Protein AF-A0A835A0A6-F1 (afdb_monomer_lite)

Organism: Tetracentron sinense (NCBI:txid13715)

Structure (mmCIF, N/CA/C/O backbone):
data_AF-A0A835A0A6-F1
#
_entry.id   AF-A0A835A0A6-F1
#
loop_
_atom_site.group_PDB
_atom_site.id
_atom_site.type_symbol
_atom_site.label_atom_id
_atom_site.label_alt_id
_atom_site.label_comp_id
_atom_site.label_asym_id
_atom_site.label_entity_id
_atom_site.label_seq_id
_atom_site.pdbx_PDB_ins_code
_atom_site.Cartn_x
_atom_site.Cartn_y
_atom_site.Cartn_z
_atom_site.occupancy
_atom_site.B_iso_or_equiv
_atom_site.auth_seq_id
_atom_site.auth_comp_id
_atom_site.auth_asym_id
_atom_site.auth_atom_id
_atom_site.pdbx_PDB_model_num
ATOM 1 N N . MET A 1 1 ? -7.738 -29.090 22.869 1.00 54.56 1 MET A N 1
ATOM 2 C CA . MET A 1 1 ? -6.453 -29.062 22.129 1.00 54.56 1 MET A CA 1
ATOM 3 C C . MET A 1 1 ? -6.647 -29.225 20.613 1.00 54.56 1 MET A C 1
ATOM 5 O O . MET A 1 1 ? -6.179 -28.363 19.885 1.00 54.56 1 MET A O 1
ATOM 9 N N . HIS A 1 2 ? -7.423 -30.208 20.127 1.00 52.38 2 HIS A N 1
ATOM 10 C CA . HIS A 1 2 ? -7.694 -30.424 18.686 1.00 52.38 2 HIS A CA 1
ATOM 11 C C . HIS A 1 2 ? -8.289 -29.233 17.908 1.00 52.38 2 HIS A C 1
ATOM 13 O O . HIS A 1 2 ? -7.871 -28.958 16.786 1.00 52.38 2 HIS A O 1
ATOM 19 N N . MET A 1 3 ? -9.212 -28.470 18.500 1.00 55.09 3 MET A N 1
ATOM 20 C CA . MET A 1 3 ? -9.855 -27.349 17.796 1.00 55.09 3 MET A CA 1
ATOM 21 C C . MET A 1 3 ? -8.916 -26.146 17.566 1.00 55.09 3 MET A C 1
ATOM 23 O O . MET A 1 3 ? -9.146 -25.344 16.662 1.00 55.09 3 MET A O 1
ATOM 27 N N . LYS A 1 4 ? -7.829 -26.039 18.349 1.00 57.47 4 LYS A N 1
ATOM 28 C CA . LYS A 1 4 ? -6.798 -25.001 18.185 1.00 57.47 4 LYS A CA 1
ATOM 29 C C . LYS A 1 4 ? -5.929 -25.311 16.959 1.00 57.47 4 LYS A C 1
ATOM 31 O O . LYS A 1 4 ? -5.713 -24.429 16.140 1.00 57.47 4 LYS A O 1
ATOM 36 N N . THR A 1 5 ? -5.554 -26.579 16.776 1.00 62.16 5 THR A N 1
ATOM 37 C CA . THR A 1 5 ? -4.766 -27.061 15.630 1.00 62.16 5 THR A CA 1
ATOM 38 C C . THR A 1 5 ? -5.510 -26.912 14.301 1.00 62.16 5 THR A C 1
ATOM 40 O O . THR A 1 5 ? -4.923 -26.461 13.320 1.00 62.16 5 THR A O 1
ATOM 43 N N . MET A 1 6 ? -6.816 -27.213 14.270 1.00 63.06 6 MET A N 1
ATOM 44 C CA . MET A 1 6 ? -7.624 -27.085 13.049 1.00 63.06 6 MET A CA 1
ATOM 45 C C . MET A 1 6 ? -7.764 -25.623 12.603 1.00 63.06 6 MET A C 1
ATOM 47 O O . MET A 1 6 ? -7.559 -25.318 11.432 1.00 63.06 6 MET A O 1
ATOM 51 N N . LYS A 1 7 ? -8.028 -24.694 13.536 1.00 72.94 7 LYS A N 1
ATOM 52 C CA . LYS A 1 7 ? -8.060 -23.256 13.222 1.00 72.94 7 LYS A CA 1
ATOM 53 C C . LYS A 1 7 ? -6.700 -22.749 12.740 1.00 72.94 7 LYS A C 1
ATOM 55 O O . LYS A 1 7 ? -6.654 -22.036 11.745 1.00 72.94 7 LYS A O 1
ATOM 60 N N . THR A 1 8 ? -5.600 -23.146 13.385 1.00 79.38 8 THR A N 1
ATOM 61 C CA . THR A 1 8 ? -4.243 -22.780 12.943 1.00 79.38 8 THR A CA 1
ATOM 62 C C . THR A 1 8 ? -3.961 -23.254 11.519 1.00 79.38 8 THR A C 1
ATOM 64 O O . THR A 1 8 ? -3.466 -22.470 10.719 1.00 79.38 8 THR A O 1
ATOM 67 N N . SER A 1 9 ? -4.340 -24.486 11.170 1.00 79.56 9 SER A N 1
ATOM 68 C CA . SER A 1 9 ? -4.175 -25.004 9.807 1.00 79.56 9 SER A CA 1
ATOM 69 C C . SER A 1 9 ? -4.962 -24.185 8.776 1.00 79.56 9 SER A C 1
ATOM 71 O O . SER A 1 9 ? -4.400 -23.799 7.753 1.00 79.56 9 SER A O 1
ATOM 73 N N . VAL A 1 10 ? -6.214 -23.820 9.078 1.00 87.25 10 VAL A N 1
ATOM 74 C CA . VAL A 1 10 ? -7.027 -22.949 8.209 1.00 87.25 10 VAL A CA 1
ATOM 75 C C . VAL A 1 10 ? -6.370 -21.578 8.017 1.00 87.25 10 VAL A C 1
ATOM 77 O O . VAL A 1 10 ? -6.310 -21.084 6.893 1.00 87.25 10 VAL A O 1
ATOM 80 N N . PHE A 1 11 ? -5.819 -20.980 9.078 1.00 88.88 11 PHE A N 1
ATOM 81 C CA . PHE A 1 11 ? -5.084 -19.718 8.964 1.00 88.88 11 PHE A CA 1
ATOM 82 C C . PHE A 1 11 ? -3.802 -19.861 8.138 1.00 88.88 11 PHE A C 1
ATOM 84 O O . PHE A 1 11 ? -3.511 -18.985 7.330 1.00 88.88 11 PHE A O 1
ATOM 91 N N . CYS A 1 12 ? -3.057 -20.960 8.284 1.00 89.00 12 CYS A N 1
ATOM 92 C CA . CYS A 1 12 ? -1.871 -21.223 7.467 1.00 89.00 12 CYS A CA 1
ATOM 93 C C . CYS A 1 12 ? -2.226 -21.332 5.982 1.00 89.00 12 CYS A C 1
ATOM 95 O O . CYS A 1 12 ? -1.582 -20.690 5.156 1.00 89.00 12 CYS A O 1
ATOM 97 N N . VAL A 1 13 ? -3.274 -22.087 5.642 1.00 91.81 13 VAL A N 1
ATOM 98 C CA . VAL A 1 13 ? -3.741 -22.208 4.254 1.00 91.81 13 VAL A CA 1
ATOM 99 C C . VAL A 1 13 ? -4.190 -20.847 3.718 1.00 91.81 13 VAL A C 1
ATOM 101 O O . VAL A 1 13 ? -3.781 -20.463 2.626 1.00 91.81 13 VAL A O 1
ATOM 104 N N . ALA A 1 14 ? -4.951 -20.074 4.499 1.00 91.62 14 ALA A N 1
ATOM 105 C CA . ALA A 1 14 ? -5.364 -18.727 4.110 1.00 91.62 14 ALA A CA 1
ATOM 106 C C . ALA A 1 14 ? -4.160 -17.802 3.847 1.00 91.62 14 ALA A C 1
ATOM 108 O O . ALA A 1 14 ? -4.138 -17.103 2.837 1.00 91.62 14 ALA A O 1
ATOM 109 N N . MET A 1 15 ? -3.132 -17.839 4.701 1.00 91.38 15 MET A N 1
ATOM 110 C CA . MET A 1 15 ? -1.902 -17.058 4.515 1.00 91.38 15 MET A CA 1
ATOM 111 C C . MET A 1 15 ? -1.161 -17.448 3.235 1.00 91.38 15 MET A C 1
ATOM 113 O O . MET A 1 15 ? -0.743 -16.571 2.485 1.00 91.38 15 MET A O 1
ATOM 117 N N . VAL A 1 16 ? -1.032 -18.746 2.948 1.00 92.69 16 VAL A N 1
ATOM 118 C CA . VAL A 1 16 ? -0.388 -19.227 1.715 1.00 92.69 16 VAL A CA 1
ATOM 119 C C . VAL A 1 16 ? -1.151 -18.746 0.481 1.00 92.69 16 VAL A C 1
ATOM 121 O O . VAL A 1 16 ? -0.538 -18.224 -0.447 1.00 92.69 16 VAL A O 1
ATOM 124 N N . VAL A 1 17 ? -2.483 -18.850 0.484 1.00 95.12 17 VAL A N 1
ATOM 125 C CA . VAL A 1 17 ? -3.329 -18.370 -0.622 1.00 95.12 17 VAL A CA 1
ATOM 126 C C . VAL A 1 17 ? -3.159 -16.865 -0.832 1.00 95.12 17 VAL A C 1
ATOM 128 O O . VAL A 1 17 ? -2.992 -16.417 -1.965 1.00 95.12 17 VAL A O 1
ATOM 131 N N . VAL A 1 18 ? -3.147 -16.081 0.248 1.00 91.25 18 VAL A N 1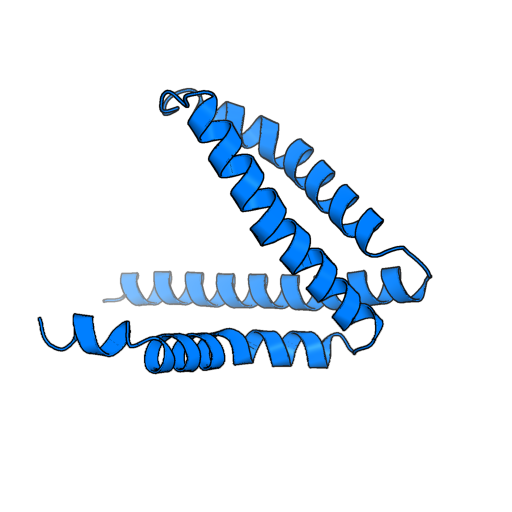
ATOM 132 C CA . VAL A 1 18 ? -2.936 -14.630 0.179 1.00 91.25 18 VAL A CA 1
ATOM 133 C C . VAL A 1 18 ? -1.552 -14.297 -0.386 1.00 91.25 18 VAL A C 1
ATOM 135 O O . VAL A 1 18 ? -1.447 -13.443 -1.264 1.00 91.25 18 VAL A O 1
ATOM 138 N N . GLN A 1 19 ? -0.497 -14.992 0.045 1.00 90.00 19 GLN A N 1
ATOM 139 C CA . GLN A 1 19 ? 0.860 -14.768 -0.464 1.00 90.00 19 GLN A CA 1
ATOM 140 C C . GLN A 1 19 ? 0.996 -15.136 -1.944 1.00 90.00 19 GLN A C 1
ATOM 142 O O . GLN A 1 19 ? 1.630 -14.407 -2.707 1.00 90.00 19 GLN A O 1
ATOM 147 N N . LEU A 1 20 ? 0.350 -16.221 -2.379 1.00 92.12 20 LEU A N 1
ATOM 148 C CA . LEU A 1 20 ? 0.280 -16.584 -3.793 1.00 92.12 20 LEU A CA 1
ATOM 149 C C . LEU A 1 20 ? -0.447 -15.511 -4.614 1.00 92.12 20 LEU A C 1
ATOM 151 O O . LEU A 1 20 ? 0.032 -15.131 -5.683 1.00 92.12 20 LEU A O 1
ATOM 155 N N . ALA A 1 21 ? -1.559 -14.973 -4.104 1.00 92.44 21 ALA A N 1
ATOM 156 C CA . ALA A 1 21 ? -2.286 -13.889 -4.758 1.00 92.44 21 ALA A CA 1
ATOM 157 C C . ALA A 1 21 ? -1.439 -12.609 -4.874 1.00 92.44 21 ALA A C 1
ATOM 159 O O . ALA A 1 21 ? -1.442 -11.968 -5.928 1.00 92.44 21 ALA A O 1
ATOM 160 N N . TYR A 1 22 ? -0.673 -12.254 -3.836 1.00 88.38 22 TYR A N 1
ATOM 161 C CA . TYR A 1 22 ? 0.267 -11.130 -3.888 1.00 88.38 22 TYR A CA 1
ATOM 162 C C . TYR A 1 22 ? 1.392 -11.358 -4.903 1.00 88.38 22 TYR A C 1
ATOM 164 O O . TYR A 1 22 ? 1.674 -10.467 -5.705 1.00 88.38 22 TYR A O 1
ATOM 172 N N . GLY A 1 23 ? 1.988 -12.554 -4.927 1.00 89.50 23 GLY A N 1
ATOM 173 C CA . GLY A 1 23 ? 3.020 -12.909 -5.903 1.00 89.50 23 GLY A CA 1
ATOM 174 C C . GLY A 1 23 ? 2.509 -12.820 -7.343 1.00 89.50 23 GLY A C 1
ATOM 175 O O . GLY A 1 23 ? 3.119 -12.151 -8.178 1.00 89.50 23 GLY A O 1
ATOM 176 N N . GLY A 1 24 ? 1.342 -13.412 -7.615 1.00 91.44 24 GLY A N 1
ATOM 177 C CA . GLY A 1 24 ? 0.686 -13.326 -8.921 1.00 91.44 24 GLY A CA 1
ATOM 178 C C . GLY A 1 24 ? 0.356 -11.886 -9.316 1.00 91.44 24 GLY A C 1
ATOM 179 O O . GLY A 1 24 ? 0.617 -11.479 -10.448 1.00 91.44 24 GLY A O 1
ATOM 180 N N . SER A 1 25 ? -0.136 -11.082 -8.368 1.00 89.06 25 SER A N 1
ATOM 181 C CA . SER A 1 25 ? -0.429 -9.665 -8.600 1.00 89.06 25 SER A CA 1
ATOM 182 C C . SER A 1 25 ? 0.824 -8.884 -9.000 1.00 89.06 25 SER A C 1
ATOM 184 O O . SER A 1 25 ? 0.780 -8.144 -9.976 1.00 89.06 25 SER A O 1
ATOM 186 N N . ASN A 1 26 ? 1.958 -9.075 -8.319 1.00 89.31 26 ASN A N 1
ATOM 187 C CA . ASN A 1 26 ? 3.204 -8.374 -8.650 1.00 89.31 26 ASN A CA 1
ATOM 188 C C . ASN A 1 26 ? 3.715 -8.712 -10.057 1.00 89.31 26 ASN A C 1
ATOM 190 O O . ASN A 1 26 ? 4.212 -7.830 -10.757 1.00 89.31 26 ASN A O 1
ATOM 194 N N . ILE A 1 27 ? 3.558 -9.963 -10.497 1.00 91.50 27 ILE A N 1
ATOM 195 C CA . ILE A 1 27 ? 3.914 -10.380 -11.859 1.00 91.50 27 ILE A CA 1
ATOM 196 C C . ILE A 1 27 ? 2.995 -9.704 -12.881 1.00 91.50 27 ILE A C 1
ATOM 198 O O . ILE A 1 27 ? 3.484 -9.103 -13.835 1.00 91.50 27 ILE A O 1
ATOM 202 N N . LEU A 1 28 ? 1.675 -9.751 -12.670 1.00 90.56 28 LEU A N 1
ATOM 203 C CA . LEU A 1 28 ? 0.697 -9.122 -13.566 1.00 90.56 28 LEU A CA 1
ATOM 204 C C . LEU A 1 28 ? 0.923 -7.613 -13.690 1.00 90.56 28 LEU A C 1
ATOM 206 O O . LEU A 1 28 ? 0.911 -7.080 -14.798 1.00 90.56 28 LEU A O 1
ATOM 210 N N . VAL A 1 29 ? 1.170 -6.934 -12.566 1.00 89.88 29 VAL A N 1
ATOM 211 C CA . VAL A 1 29 ? 1.470 -5.501 -12.564 1.00 89.88 29 VAL A CA 1
ATOM 212 C C . VAL A 1 29 ? 2.751 -5.226 -13.332 1.00 89.88 29 VAL A C 1
ATOM 214 O O . VAL A 1 29 ? 2.752 -4.350 -14.189 1.00 89.88 29 VAL A O 1
ATOM 217 N N . LYS A 1 30 ? 3.822 -5.991 -13.087 1.00 90.00 30 LYS A N 1
ATOM 218 C CA . LYS A 1 30 ? 5.080 -5.816 -13.816 1.00 90.00 30 LYS A CA 1
ATOM 219 C C . LYS A 1 30 ? 4.883 -5.958 -15.322 1.00 90.00 30 LYS A C 1
ATOM 221 O O . LYS A 1 30 ? 5.353 -5.102 -16.057 1.00 90.00 30 LYS A O 1
ATOM 226 N N . VAL A 1 31 ? 4.158 -6.981 -15.775 1.00 91.75 31 VAL A N 1
ATOM 227 C CA . VAL A 1 31 ? 3.847 -7.175 -17.202 1.00 91.75 31 VAL A CA 1
ATOM 228 C C . VAL A 1 31 ? 3.073 -5.986 -17.770 1.00 91.75 31 VAL A C 1
ATOM 230 O O . VAL A 1 31 ? 3.316 -5.570 -18.898 1.00 91.75 31 VAL A O 1
ATOM 233 N N . ALA A 1 32 ? 2.130 -5.435 -17.008 1.00 88.75 32 ALA A N 1
ATOM 234 C CA . ALA A 1 32 ? 1.337 -4.302 -17.458 1.00 88.75 32 ALA A CA 1
ATOM 235 C C . ALA A 1 32 ? 2.165 -3.002 -17.533 1.00 88.75 32 ALA A C 1
ATOM 237 O O . ALA A 1 32 ? 2.019 -2.252 -18.496 1.00 88.75 32 ALA A O 1
ATOM 238 N N . LEU A 1 33 ? 3.066 -2.767 -16.572 1.00 89.50 33 LEU A N 1
ATOM 239 C CA . LEU A 1 33 ? 4.004 -1.637 -16.585 1.00 89.50 33 LEU A CA 1
ATOM 240 C C . LEU A 1 33 ? 5.019 -1.750 -17.735 1.00 89.50 33 LEU A C 1
ATOM 242 O O . LEU A 1 33 ? 5.255 -0.772 -18.434 1.00 89.50 33 LEU A O 1
ATOM 246 N N . ASP A 1 34 ? 5.554 -2.948 -17.988 1.00 89.56 34 ASP A N 1
ATOM 247 C CA . ASP A 1 34 ? 6.516 -3.218 -19.071 1.00 89.56 34 ASP A CA 1
ATOM 248 C C . ASP A 1 34 ? 5.911 -2.961 -20.465 1.00 89.56 34 ASP A C 1
ATOM 250 O O . ASP A 1 34 ? 6.573 -2.471 -21.375 1.00 89.56 34 ASP A O 1
ATOM 254 N N . LYS A 1 35 ? 4.594 -3.169 -20.606 1.00 90.38 35 LYS A N 1
ATOM 255 C CA . LYS A 1 35 ? 3.812 -2.786 -21.795 1.00 90.38 35 LYS A CA 1
ATOM 256 C C . LYS A 1 35 ? 3.544 -1.275 -21.915 1.00 90.38 35 LYS A C 1
ATOM 258 O O . LYS A 1 35 ? 2.750 -0.870 -22.762 1.00 90.38 35 LYS A O 1
ATOM 263 N N . GLY A 1 36 ? 4.174 -0.442 -21.085 1.00 86.75 36 GLY A N 1
ATOM 264 C CA . GLY A 1 36 ? 4.097 1.020 -21.142 1.00 86.75 36 GLY A CA 1
ATOM 265 C C . GLY A 1 36 ? 2.922 1.638 -20.379 1.00 86.75 36 GLY A C 1
ATOM 266 O O . GLY A 1 36 ? 2.607 2.811 -20.582 1.00 86.75 36 GLY A O 1
ATOM 267 N N . MET A 1 37 ? 2.238 0.884 -19.512 1.00 89.56 37 MET A N 1
ATOM 268 C CA . MET A 1 37 ? 1.160 1.441 -18.694 1.00 89.56 37 MET A CA 1
ATOM 269 C C . MET A 1 37 ? 1.725 2.336 -17.588 1.00 89.56 37 MET A C 1
ATOM 271 O O . MET A 1 37 ? 2.553 1.908 -16.790 1.00 89.56 37 MET A O 1
ATOM 275 N N . ASN A 1 38 ? 1.202 3.557 -17.470 1.00 89.38 38 ASN A N 1
ATOM 276 C CA . ASN A 1 38 ? 1.583 4.453 -16.384 1.00 89.38 38 ASN A CA 1
ATOM 277 C C . ASN A 1 38 ? 1.103 3.908 -15.022 1.00 89.38 38 ASN A C 1
ATOM 279 O O . ASN A 1 38 ? -0.093 3.722 -14.783 1.00 89.38 38 ASN A O 1
ATOM 283 N N . GLN A 1 39 ? 2.050 3.716 -14.110 1.00 86.62 39 GLN A N 1
ATOM 284 C CA . GLN A 1 39 ? 1.852 3.333 -12.710 1.00 86.62 39 GLN A CA 1
ATOM 285 C C . GLN A 1 39 ? 0.791 4.165 -11.960 1.00 86.62 39 GLN A C 1
ATOM 287 O O . GLN A 1 39 ? -0.012 3.597 -11.220 1.00 86.62 39 GLN A O 1
ATOM 292 N N . ILE A 1 40 ? 0.709 5.480 -12.192 1.00 87.56 40 ILE A N 1
ATOM 293 C CA . ILE A 1 40 ? -0.281 6.358 -11.547 1.00 87.56 40 ILE A CA 1
ATOM 294 C C . ILE A 1 40 ? -1.686 5.983 -12.009 1.00 87.56 40 ILE A C 1
ATOM 296 O O . ILE A 1 40 ? -2.598 5.813 -11.197 1.00 87.56 40 ILE A O 1
ATOM 300 N N . VAL A 1 41 ? -1.850 5.795 -13.319 1.00 89.94 41 VAL A N 1
ATOM 301 C CA . VAL A 1 41 ? -3.123 5.396 -13.928 1.00 89.94 41 VAL A CA 1
ATOM 302 C C . VAL A 1 41 ? -3.558 4.041 -13.372 1.00 89.94 41 VAL A C 1
ATOM 304 O O . VAL A 1 41 ? -4.708 3.883 -12.963 1.00 89.94 41 VAL A O 1
ATOM 307 N N . PHE A 1 42 ? -2.628 3.093 -13.252 1.00 88.31 42 PHE A N 1
ATOM 308 C CA . PHE A 1 42 ? -2.898 1.789 -12.653 1.00 88.31 42 PHE A CA 1
ATOM 309 C C . PHE A 1 42 ? -3.411 1.883 -11.209 1.00 88.31 42 PHE A C 1
ATOM 311 O O . PHE A 1 42 ? -4.413 1.254 -10.857 1.00 88.31 42 PHE A O 1
ATOM 318 N N . VAL A 1 43 ? -2.762 2.695 -10.368 1.00 89.50 43 VAL A N 1
ATOM 319 C CA . VAL A 1 43 ? -3.171 2.886 -8.968 1.00 89.50 43 VAL A CA 1
ATOM 320 C C . VAL A 1 43 ? -4.562 3.510 -8.872 1.00 89.50 43 VAL A C 1
ATOM 322 O O . VAL A 1 43 ? -5.352 3.093 -8.020 1.00 89.50 43 VAL A O 1
ATOM 325 N N . VAL A 1 44 ? -4.885 4.470 -9.744 1.00 90.31 44 VAL A N 1
ATOM 326 C CA . VAL A 1 44 ? -6.217 5.091 -9.801 1.00 90.31 44 VAL A CA 1
ATOM 327 C C . VAL A 1 44 ? -7.278 4.055 -10.172 1.00 90.31 44 VAL A C 1
ATOM 329 O O . VAL A 1 44 ? -8.262 3.916 -9.445 1.00 90.31 44 VAL A O 1
ATOM 332 N N . TYR A 1 45 ? -7.057 3.261 -11.227 1.00 90.44 45 TYR A N 1
ATOM 333 C CA . TYR A 1 45 ? -7.984 2.191 -11.614 1.00 90.44 45 TYR A CA 1
ATOM 334 C C . TYR A 1 45 ? -8.214 1.193 -10.482 1.00 90.44 45 TYR A C 1
ATOM 336 O O . TYR A 1 45 ? -9.357 0.843 -10.188 1.00 90.44 45 TYR A O 1
ATOM 344 N N . ARG A 1 46 ? -7.147 0.774 -9.794 1.00 89.12 46 ARG A N 1
ATOM 345 C CA . ARG A 1 46 ? -7.253 -0.151 -8.664 1.00 89.12 46 ARG A CA 1
ATOM 346 C C . ARG A 1 46 ? -8.134 0.409 -7.541 1.00 89.12 46 ARG A C 1
ATOM 348 O O . ARG A 1 46 ? -8.961 -0.330 -7.012 1.00 89.12 46 ARG A O 1
ATOM 355 N N . HIS A 1 47 ? -7.984 1.685 -7.181 1.00 90.12 47 HIS A N 1
ATOM 356 C CA . HIS A 1 47 ? -8.813 2.307 -6.140 1.00 90.12 47 HIS A CA 1
ATOM 357 C C . HIS A 1 47 ? -10.270 2.472 -6.576 1.00 90.12 47 HIS A C 1
ATOM 359 O O . HIS A 1 47 ? -11.165 2.216 -5.775 1.00 90.12 47 HIS A O 1
ATOM 365 N N . LEU A 1 48 ? -10.518 2.845 -7.835 1.00 92.31 48 LEU A N 1
ATOM 366 C CA . LEU A 1 48 ? -11.875 2.972 -8.368 1.00 92.31 48 LEU A CA 1
ATOM 367 C C . LEU A 1 48 ? -12.603 1.628 -8.365 1.00 92.31 48 LEU A C 1
ATOM 369 O O . LEU A 1 48 ? -13.726 1.541 -7.876 1.00 92.31 48 LEU A O 1
ATOM 373 N N . ILE A 1 49 ? -11.949 0.564 -8.838 1.00 92.38 49 ILE A N 1
ATOM 374 C CA . ILE A 1 49 ? -12.521 -0.786 -8.819 1.00 92.38 49 ILE A CA 1
ATOM 375 C C . ILE A 1 49 ? -12.753 -1.239 -7.375 1.00 92.38 49 ILE A C 1
ATOM 377 O O . ILE A 1 49 ? -13.833 -1.731 -7.060 1.00 92.38 49 ILE A O 1
ATOM 381 N N . ALA A 1 50 ? -11.787 -1.027 -6.474 1.00 91.12 50 ALA A N 1
ATOM 382 C CA . ALA A 1 50 ? -11.955 -1.363 -5.062 1.00 91.12 50 ALA A CA 1
ATOM 383 C C . ALA A 1 50 ? -13.149 -0.625 -4.436 1.00 91.12 50 ALA A C 1
ATOM 385 O O . ALA A 1 50 ? -13.934 -1.244 -3.726 1.00 91.12 50 ALA A O 1
ATOM 386 N N . MET A 1 51 ? -13.330 0.663 -4.734 1.00 91.25 51 MET A N 1
ATOM 387 C CA . MET A 1 51 ? -14.463 1.453 -4.253 1.00 91.25 51 MET A CA 1
ATOM 388 C C . MET A 1 51 ? -15.796 0.970 -4.838 1.00 91.25 51 MET A C 1
ATOM 390 O O . MET A 1 51 ? -16.770 0.856 -4.099 1.00 91.25 51 MET A O 1
ATOM 394 N N . LEU A 1 52 ? -15.849 0.664 -6.136 1.00 93.56 52 LEU A N 1
ATOM 395 C CA . LEU A 1 52 ? -17.061 0.180 -6.805 1.00 93.56 52 LEU A CA 1
ATOM 396 C C . LEU A 1 52 ? -17.484 -1.200 -6.311 1.00 93.56 52 LEU A C 1
ATOM 398 O O . LEU A 1 52 ? -18.674 -1.455 -6.154 1.00 93.56 52 LEU A O 1
ATOM 402 N N . VAL A 1 53 ? -16.515 -2.080 -6.060 1.00 93.44 53 VAL A N 1
ATOM 403 C CA . VAL A 1 53 ? -16.780 -3.425 -5.554 1.00 93.44 53 VAL A CA 1
ATOM 404 C C . VAL A 1 53 ? -17.122 -3.357 -4.072 1.00 93.44 53 VAL A C 1
ATOM 406 O O . VAL A 1 53 ? -18.195 -3.795 -3.689 1.00 93.44 53 VAL A O 1
ATOM 409 N N . LEU A 1 54 ? -16.257 -2.783 -3.231 1.00 90.25 54 LEU A N 1
ATOM 410 C CA . LEU A 1 54 ? -16.436 -2.797 -1.776 1.00 90.25 54 LEU A CA 1
ATOM 411 C C . LEU A 1 54 ? -17.518 -1.832 -1.292 1.00 90.25 54 LEU A C 1
ATOM 413 O O . LEU A 1 54 ? -18.159 -2.118 -0.289 1.00 90.25 54 LEU A O 1
ATOM 417 N N . GLY A 1 55 ? -17.747 -0.715 -1.983 1.00 89.94 55 GLY A N 1
ATOM 418 C CA . GLY A 1 55 ? -18.732 0.304 -1.613 1.00 89.94 55 GLY A CA 1
ATOM 419 C C . GLY A 1 55 ? -20.139 -0.243 -1.338 1.00 89.94 55 GLY A C 1
ATOM 420 O O . GLY A 1 55 ? -20.658 -0.016 -0.241 1.00 89.94 55 GLY A O 1
ATOM 421 N N . PRO A 1 56 ? -20.769 -0.988 -2.268 1.00 89.06 56 PRO A N 1
ATOM 422 C CA . PRO A 1 56 ? -22.084 -1.576 -2.031 1.00 89.06 56 PRO A CA 1
ATO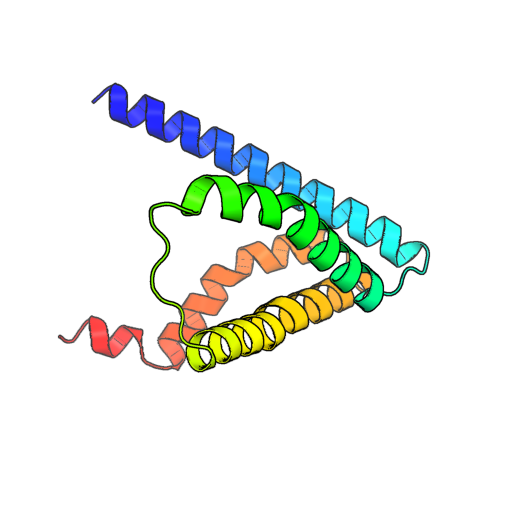M 423 C C . PRO A 1 56 ? -22.065 -2.634 -0.920 1.00 89.06 56 PRO A C 1
ATOM 425 O O . PRO A 1 56 ? -22.987 -2.657 -0.106 1.00 89.06 56 PRO A O 1
ATOM 428 N N . PHE A 1 57 ? -21.020 -3.468 -0.824 1.00 89.19 57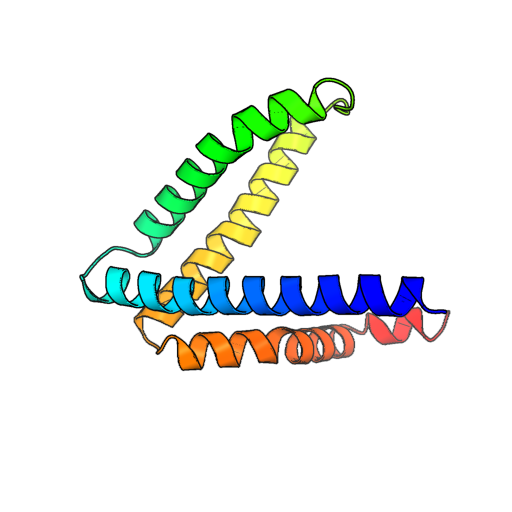 PHE A N 1
ATOM 429 C CA . PHE A 1 57 ? -20.916 -4.462 0.253 1.00 89.19 57 PHE A CA 1
ATOM 430 C C . PHE A 1 57 ? -20.791 -3.803 1.628 1.00 89.19 57 PHE A C 1
ATOM 432 O O . PHE A 1 57 ? -21.528 -4.169 2.541 1.00 89.19 57 PHE A O 1
ATOM 439 N N . ALA A 1 58 ? -19.922 -2.800 1.761 1.00 88.00 58 ALA A N 1
ATOM 440 C CA . ALA A 1 58 ? -19.750 -2.026 2.985 1.00 88.00 58 ALA A CA 1
ATOM 441 C C . ALA A 1 58 ? -21.068 -1.354 3.391 1.00 88.00 58 ALA A C 1
ATOM 443 O O . ALA A 1 58 ? -21.493 -1.447 4.541 1.00 88.00 58 ALA A O 1
ATOM 444 N N . TYR A 1 59 ? -21.786 -0.754 2.434 1.00 85.75 59 TYR A N 1
ATOM 445 C CA . TYR A 1 59 ? -23.086 -0.150 2.715 1.00 85.75 59 TYR A CA 1
ATOM 446 C C . TYR A 1 59 ? -24.112 -1.180 3.204 1.00 85.75 59 TYR A C 1
ATOM 448 O O . TYR A 1 59 ? -24.750 -0.962 4.230 1.00 85.75 59 TYR A O 1
ATOM 456 N N . VAL A 1 60 ? -24.277 -2.309 2.509 1.00 88.88 60 VAL A N 1
ATOM 457 C CA . VAL A 1 60 ? -25.293 -3.316 2.864 1.00 88.88 60 VAL A CA 1
ATOM 458 C C . VAL A 1 60 ? -24.991 -3.975 4.211 1.00 88.88 60 VAL A C 1
ATOM 460 O O . VAL A 1 60 ? -25.915 -4.164 5.007 1.00 88.88 60 VAL A O 1
ATOM 463 N N . LEU A 1 61 ? -23.724 -4.300 4.478 1.00 86.69 61 LEU A N 1
ATOM 464 C CA . LEU A 1 61 ? -23.313 -5.056 5.660 1.00 86.69 61 LEU A CA 1
ATOM 465 C C . LEU A 1 61 ? -23.261 -4.182 6.924 1.00 86.69 61 LEU A C 1
ATOM 467 O O . LEU A 1 61 ? -23.707 -4.609 7.988 1.00 86.69 61 LEU A O 1
ATOM 471 N N . GLU A 1 62 ? -22.791 -2.937 6.809 1.00 84.50 62 GLU A N 1
ATOM 472 C CA . GLU A 1 62 ? -22.549 -2.059 7.963 1.00 84.50 62 GLU A CA 1
ATOM 473 C C . GLU A 1 62 ? -23.672 -1.046 8.223 1.00 84.50 62 GLU A C 1
ATOM 475 O O . GLU A 1 62 ? -23.627 -0.325 9.223 1.00 84.50 62 GLU A O 1
ATOM 480 N N . ARG A 1 63 ? -24.735 -1.008 7.399 1.00 79.06 63 ARG A N 1
ATOM 481 C CA . ARG A 1 63 ? -25.844 -0.038 7.553 1.00 79.06 63 ARG A CA 1
ATOM 482 C C . ARG A 1 63 ? -26.452 0.023 8.957 1.00 79.06 63 ARG A C 1
ATOM 484 O O . ARG A 1 63 ? -26.989 1.059 9.329 1.00 79.06 63 ARG A O 1
ATOM 491 N N . LYS A 1 64 ? -26.412 -1.077 9.719 1.00 76.31 64 LYS A N 1
ATOM 492 C CA . LYS A 1 64 ? -26.991 -1.166 11.073 1.00 76.31 64 LYS A CA 1
ATOM 493 C C . LYS A 1 64 ? -26.017 -0.804 12.200 1.00 76.31 64 LYS A C 1
ATOM 495 O O . LYS A 1 64 ? -26.479 -0.553 13.304 1.00 76.31 64 LYS A O 1
ATOM 500 N N . GLN A 1 65 ? -24.707 -0.798 11.951 1.00 77.19 65 GLN A N 1
ATOM 501 C CA . GLN A 1 65 ? -23.671 -0.583 12.975 1.00 77.19 65 GLN A CA 1
ATOM 502 C C . GLN A 1 65 ? -22.875 0.710 12.755 1.00 77.19 65 GLN A C 1
ATOM 504 O O . GLN A 1 65 ? -21.840 0.919 13.382 1.00 77.19 65 GLN A O 1
ATOM 509 N N . ARG A 1 66 ? -23.338 1.580 11.851 1.00 72.12 66 ARG A N 1
ATOM 510 C CA . ARG A 1 66 ? -22.568 2.731 11.388 1.00 72.12 66 ARG A CA 1
ATOM 511 C C . ARG A 1 66 ? -22.422 3.788 12.498 1.00 72.12 66 ARG A C 1
ATOM 513 O O . ARG A 1 66 ? -23.430 4.374 12.894 1.00 72.12 66 ARG A O 1
ATOM 520 N N . PRO A 1 67 ? -21.199 4.084 12.975 1.00 75.06 67 PRO A N 1
ATOM 521 C CA . PRO A 1 67 ? -20.983 5.203 13.882 1.00 75.06 67 PRO A CA 1
ATOM 522 C C . PRO A 1 67 ? -21.224 6.528 13.147 1.00 75.06 67 PRO A C 1
ATOM 524 O O . PRO A 1 67 ? -21.022 6.630 11.933 1.00 75.06 67 PRO A O 1
ATOM 527 N N . SER A 1 68 ? -21.642 7.564 13.875 1.00 77.38 68 SER A N 1
ATOM 528 C CA . SER A 1 68 ? -21.798 8.910 13.321 1.00 77.38 68 SER A CA 1
ATOM 529 C C . SER A 1 68 ? -20.430 9.464 12.907 1.00 77.38 68 SER A C 1
ATOM 531 O O . SER A 1 68 ? -19.651 9.929 13.741 1.00 77.38 68 SER A O 1
ATOM 533 N N . LEU A 1 69 ? -20.116 9.401 11.615 1.00 80.00 69 LEU A N 1
ATOM 534 C CA . LEU A 1 69 ? -18.909 10.005 11.061 1.00 80.00 69 LEU A CA 1
ATOM 535 C C . LEU A 1 69 ? -19.145 11.504 10.858 1.00 80.00 69 LEU A C 1
ATOM 537 O O . LEU A 1 69 ? -19.921 11.908 9.996 1.00 80.00 69 LEU A O 1
ATOM 541 N N . SER A 1 70 ? -18.458 12.332 11.647 1.00 89.50 70 SER A N 1
ATOM 542 C CA . SER A 1 70 ? -18.387 13.773 11.387 1.00 89.50 70 SER A CA 1
ATOM 543 C C . SER A 1 70 ? -17.614 14.040 10.091 1.00 89.50 70 SER A C 1
ATOM 545 O O . SER A 1 70 ? -16.651 13.336 9.777 1.00 89.50 70 SER A O 1
ATOM 547 N N . TRP A 1 71 ? -17.992 15.094 9.365 1.00 86.69 71 TRP A N 1
ATOM 548 C CA . TRP A 1 71 ? -17.339 15.527 8.125 1.00 86.69 71 TRP A CA 1
ATOM 549 C C . TRP A 1 71 ? -15.817 15.686 8.279 1.00 86.69 71 TRP A C 1
ATOM 551 O O . TRP A 1 71 ? -15.040 15.228 7.444 1.00 86.69 71 TRP A O 1
ATOM 561 N N . LEU A 1 72 ? -15.379 16.241 9.412 1.00 91.50 72 LEU A N 1
ATOM 562 C CA . LEU A 1 72 ? -13.963 16.379 9.762 1.00 91.50 72 LEU A CA 1
ATOM 563 C C . LEU A 1 72 ? -13.247 15.030 9.891 1.00 91.50 72 LEU A C 1
ATOM 565 O O . LEU A 1 72 ? -12.096 14.901 9.478 1.00 91.50 72 LEU A O 1
ATOM 569 N N . MET A 1 73 ? -13.915 14.021 10.452 1.00 89.81 73 MET A N 1
ATOM 570 C CA . MET A 1 73 ? -13.348 12.678 10.583 1.00 89.81 73 MET A CA 1
ATOM 571 C C . MET A 1 73 ? -13.193 12.025 9.208 1.00 89.81 73 MET A C 1
ATOM 573 O O . MET A 1 73 ? -12.168 11.409 8.930 1.00 89.81 73 MET A O 1
ATOM 577 N N . MET A 1 74 ? -14.175 12.224 8.325 1.00 87.50 74 MET A N 1
ATOM 578 C CA . MET A 1 74 ? -14.116 11.731 6.952 1.00 87.50 74 MET A CA 1
ATOM 579 C C . MET A 1 74 ? -12.952 12.358 6.178 1.00 87.50 74 MET A C 1
ATOM 581 O O . MET A 1 74 ? -12.195 11.631 5.542 1.00 87.50 74 MET A O 1
ATOM 585 N N . ILE A 1 75 ? -12.748 13.677 6.292 1.00 90.50 75 ILE A N 1
ATOM 586 C CA . ILE A 1 75 ? -11.597 14.355 5.675 1.00 90.50 75 ILE A CA 1
ATOM 587 C C . ILE A 1 75 ? -10.280 13.810 6.235 1.00 90.50 75 ILE A C 1
ATOM 589 O O . ILE A 1 75 ? -9.376 13.511 5.462 1.00 90.50 75 ILE A O 1
ATOM 593 N N . LYS A 1 76 ? -10.160 13.632 7.557 1.00 89.25 76 LYS A N 1
ATOM 594 C CA . LYS A 1 76 ? -8.943 13.073 8.171 1.00 89.25 76 LYS A CA 1
ATOM 595 C C . LYS A 1 76 ? -8.615 11.683 7.629 1.00 89.25 76 LYS A C 1
ATOM 597 O O . LYS A 1 76 ? -7.473 11.438 7.257 1.00 89.25 76 LYS A O 1
ATOM 602 N N . ILE A 1 77 ? -9.611 10.799 7.554 1.00 90.38 77 ILE A N 1
ATOM 603 C CA . ILE A 1 77 ? -9.449 9.448 7.001 1.00 90.38 77 ILE A CA 1
ATOM 604 C C . ILE A 1 77 ? -9.077 9.522 5.518 1.00 90.38 77 ILE A C 1
ATOM 606 O O . ILE A 1 77 ? -8.170 8.821 5.086 1.00 90.38 77 ILE A O 1
ATOM 610 N N . PHE A 1 78 ? -9.729 10.395 4.749 1.00 88.19 78 PHE A N 1
ATOM 611 C CA . PHE A 1 78 ? -9.455 10.567 3.325 1.00 88.19 78 PHE A CA 1
ATOM 612 C C . PHE A 1 78 ? -8.030 11.063 3.059 1.00 88.19 78 PHE A C 1
ATOM 614 O O . PHE A 1 78 ? -7.330 10.502 2.218 1.00 88.19 78 PHE A O 1
ATOM 621 N N . VAL A 1 79 ? -7.575 12.081 3.792 1.00 90.44 79 VAL A N 1
ATOM 622 C CA . VAL A 1 79 ? -6.211 12.614 3.680 1.00 90.44 79 VAL A CA 1
ATOM 623 C C . VAL A 1 79 ? -5.193 11.560 4.108 1.00 90.44 79 VAL A C 1
ATOM 625 O O . VAL A 1 79 ? -4.219 11.337 3.393 1.00 90.44 79 VAL A O 1
ATOM 628 N N . LEU A 1 80 ? -5.434 10.864 5.223 1.00 90.56 80 LEU A N 1
ATOM 629 C CA . LEU A 1 80 ? -4.545 9.808 5.709 1.00 90.56 80 LEU A CA 1
ATOM 630 C C . LEU A 1 80 ? -4.444 8.643 4.717 1.00 90.56 80 LEU A C 1
ATOM 632 O O . LEU A 1 80 ? -3.345 8.167 4.450 1.00 90.56 80 LEU A O 1
ATOM 636 N N . ALA A 1 81 ? -5.567 8.207 4.145 1.00 88.56 81 ALA A N 1
ATOM 637 C CA . ALA A 1 81 ? -5.588 7.169 3.123 1.00 88.56 81 ALA A CA 1
ATOM 638 C C . ALA A 1 81 ? -4.868 7.641 1.854 1.00 88.56 81 ALA A C 1
ATOM 640 O O . ALA A 1 81 ? -3.968 6.969 1.372 1.00 88.56 81 ALA A O 1
ATOM 641 N N . THR A 1 82 ? -5.178 8.836 1.351 1.00 84.31 82 THR A N 1
ATOM 642 C CA . THR A 1 82 ? -4.565 9.346 0.118 1.00 84.31 82 THR A CA 1
ATOM 643 C C . THR A 1 82 ? -3.053 9.511 0.270 1.00 84.31 82 THR A C 1
ATOM 645 O O . THR A 1 82 ? -2.289 9.019 -0.553 1.00 84.31 82 THR A O 1
ATOM 648 N N . LEU A 1 83 ? -2.586 10.153 1.338 1.00 86.69 83 LEU A N 1
ATOM 649 C CA . LEU A 1 83 ? -1.154 10.353 1.546 1.00 86.69 83 LEU A CA 1
ATOM 650 C C . LEU A 1 83 ? -0.446 9.051 1.933 1.00 86.69 83 LEU A C 1
ATOM 652 O O . LEU A 1 83 ? 0.660 8.798 1.478 1.00 86.69 83 LEU A O 1
ATOM 656 N N . GLY A 1 84 ? -1.076 8.202 2.741 1.00 85.38 84 GLY A N 1
ATOM 657 C CA . GLY A 1 84 ? -0.487 6.938 3.167 1.00 85.38 84 GLY A CA 1
ATOM 658 C C . GLY A 1 84 ? -0.481 5.903 2.047 1.00 85.38 84 GLY A C 1
ATOM 659 O O . GLY A 1 84 ? 0.573 5.510 1.553 1.00 85.38 84 GLY A O 1
ATOM 660 N N . THR A 1 85 ? -1.662 5.442 1.633 1.00 86.81 85 THR A N 1
ATOM 661 C CA . THR A 1 85 ? -1.791 4.301 0.722 1.00 86.81 85 THR A CA 1
ATOM 662 C C . THR A 1 85 ? -1.485 4.668 -0.722 1.00 86.81 85 THR A C 1
ATOM 664 O O . THR A 1 85 ? -0.815 3.890 -1.398 1.00 86.81 85 THR A O 1
ATOM 667 N N . THR A 1 86 ? -1.927 5.831 -1.212 1.00 87.38 86 THR A N 1
ATOM 668 C CA . THR A 1 86 ? -1.712 6.196 -2.623 1.00 87.38 86 THR A CA 1
ATOM 669 C C . THR A 1 86 ? -0.247 6.494 -2.898 1.00 87.38 86 THR A C 1
ATOM 671 O O . THR A 1 86 ? 0.286 5.973 -3.876 1.00 87.38 86 THR A O 1
ATOM 674 N N . ILE A 1 87 ? 0.432 7.264 -2.040 1.00 88.88 87 ILE A N 1
ATOM 675 C CA . ILE A 1 87 ? 1.869 7.532 -2.213 1.00 88.88 87 ILE A CA 1
ATOM 676 C C . ILE A 1 87 ? 2.658 6.228 -2.098 1.00 88.88 87 ILE A C 1
ATOM 678 O O . ILE A 1 87 ? 3.457 5.932 -2.982 1.00 88.88 87 ILE A O 1
ATOM 682 N N . HIS A 1 88 ? 2.379 5.407 -1.079 1.00 88.62 88 HIS A N 1
ATOM 683 C CA . HIS A 1 88 ? 3.031 4.107 -0.914 1.00 88.62 88 HIS A CA 1
ATOM 684 C C . HIS A 1 88 ? 2.894 3.229 -2.164 1.00 88.62 88 HIS A C 1
ATOM 686 O O . HIS A 1 88 ? 3.891 2.716 -2.663 1.00 88.62 88 HIS A O 1
ATOM 692 N N . LEU A 1 89 ? 1.679 3.082 -2.704 1.00 89.19 89 LEU A N 1
ATOM 693 C CA . LEU A 1 89 ? 1.440 2.250 -3.883 1.00 89.19 89 LEU A CA 1
ATOM 694 C C . LEU A 1 89 ? 2.104 2.807 -5.142 1.00 89.19 89 LEU A C 1
ATOM 696 O O . LEU A 1 89 ? 2.656 2.030 -5.914 1.00 89.19 89 LEU A O 1
ATOM 700 N N . ASN A 1 90 ? 2.085 4.125 -5.343 1.00 90.38 90 ASN A N 1
ATOM 701 C CA . ASN A 1 90 ? 2.769 4.736 -6.481 1.00 90.38 90 ASN A CA 1
ATOM 702 C C . ASN A 1 90 ? 4.279 4.517 -6.400 1.00 90.38 90 ASN A C 1
ATOM 704 O O . ASN A 1 90 ? 4.859 4.011 -7.350 1.00 90.38 90 ASN A O 1
ATOM 708 N N . VAL A 1 91 ? 4.905 4.805 -5.256 1.00 89.69 91 VAL A N 1
ATOM 709 C CA . VAL A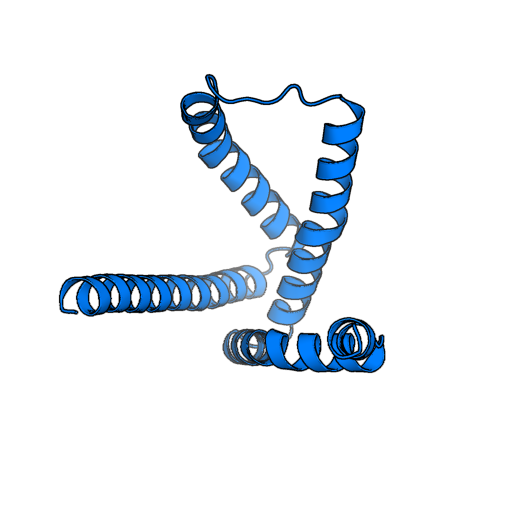 1 91 ? 6.350 4.592 -5.062 1.00 89.69 91 VAL A CA 1
ATOM 710 C C . VAL A 1 91 ? 6.715 3.111 -5.196 1.00 89.69 91 VAL A C 1
ATOM 712 O O . VAL A 1 91 ? 7.723 2.774 -5.814 1.00 89.69 91 VAL A O 1
ATOM 715 N N . TYR A 1 92 ? 5.879 2.214 -4.667 1.00 90.12 92 TYR A N 1
ATOM 716 C CA . TYR A 1 92 ? 6.069 0.772 -4.802 1.00 90.12 92 TYR A CA 1
ATOM 717 C C . TYR A 1 92 ? 6.055 0.329 -6.268 1.00 90.12 92 TYR A C 1
ATOM 719 O O . TYR A 1 92 ? 6.964 -0.374 -6.706 1.00 90.12 92 TYR A O 1
ATOM 727 N N . TYR A 1 93 ? 5.050 0.751 -7.042 1.00 89.50 93 TYR A N 1
ATOM 728 C CA . TYR A 1 93 ? 4.951 0.382 -8.452 1.00 89.50 93 TYR A CA 1
ATOM 729 C C . TYR A 1 93 ? 5.985 1.089 -9.329 1.00 89.50 93 TYR A C 1
ATOM 731 O O . TYR A 1 93 ? 6.458 0.469 -10.276 1.00 89.50 93 TYR A O 1
ATOM 739 N N . ALA A 1 94 ? 6.420 2.301 -8.966 1.00 90.25 94 ALA A N 1
ATOM 740 C CA . ALA A 1 94 ? 7.591 2.944 -9.557 1.00 90.25 94 ALA A CA 1
ATOM 741 C C . ALA A 1 94 ? 8.818 2.044 -9.416 1.00 90.25 94 ALA A C 1
ATOM 743 O O . ALA A 1 94 ? 9.470 1.704 -10.395 1.00 90.25 94 ALA A O 1
ATOM 744 N N . GLY A 1 95 ? 9.107 1.601 -8.189 1.00 87.69 95 GLY A N 1
ATOM 745 C CA . GLY A 1 95 ? 10.221 0.698 -7.919 1.00 87.69 95 GLY A CA 1
ATOM 746 C C . GLY A 1 95 ? 10.073 -0.633 -8.654 1.00 87.69 95 GLY A C 1
ATOM 747 O O . GLY A 1 95 ? 11.049 -1.149 -9.195 1.00 87.69 95 GLY A O 1
ATOM 748 N N . LEU A 1 96 ? 8.857 -1.178 -8.726 1.00 89.75 96 LEU A N 1
ATOM 749 C CA . LEU A 1 96 ? 8.568 -2.408 -9.464 1.00 89.75 96 LEU A CA 1
ATOM 750 C C . LEU A 1 96 ? 8.796 -2.248 -10.976 1.00 89.75 96 LEU A C 1
ATOM 752 O O . LEU A 1 96 ? 9.229 -3.195 -11.624 1.00 89.75 96 LEU A O 1
ATOM 756 N N . GLU A 1 97 ? 8.561 -1.068 -11.547 1.00 88.06 97 GLU A N 1
ATOM 757 C CA . GLU A 1 97 ? 8.866 -0.774 -12.952 1.00 88.06 97 GLU A CA 1
ATOM 758 C C . GLU A 1 97 ? 10.367 -0.914 -13.244 1.00 88.06 97 GLU A C 1
ATOM 760 O O . GLU A 1 97 ? 10.738 -1.524 -14.244 1.00 88.06 97 GLU A O 1
ATOM 765 N N . TYR A 1 98 ? 11.231 -0.474 -12.326 1.00 86.69 98 TYR A N 1
ATOM 766 C CA . TYR A 1 98 ? 12.692 -0.575 -12.466 1.00 86.69 98 TYR A CA 1
ATOM 767 C C . TYR A 1 98 ? 13.293 -1.893 -11.955 1.00 86.69 98 TYR A C 1
ATOM 769 O O . TYR A 1 98 ? 14.447 -2.202 -12.241 1.00 86.69 98 TYR A O 1
ATOM 777 N N . THR A 1 99 ? 12.539 -2.687 -11.194 1.00 90.50 99 THR A N 1
ATOM 778 C CA . THR A 1 99 ? 13.029 -3.923 -10.556 1.00 90.50 99 THR A CA 1
ATOM 779 C C . THR A 1 99 ? 12.227 -5.151 -10.990 1.00 90.50 99 THR A C 1
ATOM 781 O O . THR A 1 99 ? 11.319 -5.062 -11.814 1.00 90.50 99 THR A O 1
ATOM 784 N N . SER A 1 100 ? 12.575 -6.341 -10.495 1.00 89.44 100 SER A N 1
ATOM 785 C CA . SER A 1 100 ? 11.799 -7.556 -10.766 1.00 89.44 100 SER A CA 1
ATOM 786 C C . SER A 1 100 ? 10.757 -7.818 -9.665 1.00 89.44 100 SER A C 1
ATOM 788 O O . SER A 1 100 ? 10.975 -7.446 -8.507 1.00 89.44 100 SER A O 1
ATOM 790 N N . PRO A 1 101 ? 9.653 -8.531 -9.968 1.00 87.00 101 PRO A N 1
ATOM 791 C CA . PRO A 1 101 ? 8.685 -8.976 -8.959 1.00 87.00 101 PRO A CA 1
ATOM 792 C C . PRO A 1 101 ? 9.326 -9.758 -7.806 1.00 87.00 101 PRO A C 1
ATOM 794 O O . PRO A 1 101 ? 8.861 -9.687 -6.667 1.00 87.00 101 PRO A O 1
ATOM 797 N N . THR A 1 102 ? 10.422 -10.469 -8.085 1.00 88.56 102 THR A N 1
ATOM 798 C CA . THR A 1 102 ? 11.208 -11.200 -7.086 1.00 88.56 102 THR A CA 1
ATOM 799 C C . THR A 1 102 ? 11.883 -10.253 -6.097 1.00 88.56 102 THR A C 1
ATOM 801 O O . THR A 1 102 ? 11.780 -10.466 -4.891 1.00 88.56 102 THR A O 1
ATOM 804 N N . VAL A 1 103 ? 12.523 -9.181 -6.582 1.00 88.50 103 VAL A N 1
ATOM 805 C CA . VAL A 1 103 ? 13.148 -8.160 -5.722 1.00 88.50 103 VAL A CA 1
ATOM 806 C C . VAL A 1 103 ? 12.088 -7.451 -4.883 1.00 88.50 103 VAL A C 1
ATOM 808 O O . VAL A 1 103 ? 12.263 -7.303 -3.676 1.00 88.50 103 VAL A O 1
ATOM 811 N N . ALA A 1 104 ? 10.955 -7.088 -5.487 1.00 88.00 104 ALA A N 1
ATOM 812 C CA . ALA A 1 104 ? 9.855 -6.459 -4.764 1.00 88.00 104 ALA A CA 1
ATOM 813 C C . ALA A 1 104 ? 9.304 -7.360 -3.643 1.00 88.00 104 ALA A C 1
ATOM 815 O O . ALA A 1 104 ? 9.056 -6.887 -2.536 1.00 88.00 104 ALA A O 1
ATOM 816 N N . SER A 1 105 ? 9.183 -8.666 -3.901 1.00 86.56 105 SER A N 1
ATOM 817 C CA . SER A 1 105 ? 8.749 -9.650 -2.898 1.00 86.56 105 SER A CA 1
ATOM 818 C C . SER A 1 105 ? 9.784 -9.831 -1.781 1.00 86.56 105 SER A C 1
ATOM 820 O O . SER A 1 105 ? 9.421 -9.932 -0.610 1.00 86.56 105 SER A O 1
ATOM 822 N N . ALA A 1 106 ? 11.077 -9.821 -2.117 1.00 89.50 106 ALA A N 1
ATOM 823 C CA . ALA A 1 106 ? 12.150 -9.876 -1.128 1.00 89.50 106 ALA A CA 1
ATOM 824 C C . ALA A 1 106 ? 12.129 -8.646 -0.207 1.00 89.50 106 ALA A C 1
ATOM 826 O O . ALA A 1 106 ? 12.193 -8.799 1.010 1.00 89.50 106 ALA A O 1
ATOM 827 N N . LEU A 1 107 ? 11.956 -7.442 -0.763 1.00 89.06 107 LEU A N 1
ATOM 828 C CA . LEU A 1 107 ? 11.839 -6.207 0.017 1.00 89.06 107 LEU A CA 1
ATOM 829 C C . LEU A 1 107 ? 10.625 -6.227 0.953 1.00 89.06 107 LEU A C 1
ATOM 831 O O . LEU A 1 107 ? 10.737 -5.787 2.096 1.00 89.06 107 LEU A O 1
ATOM 835 N N . SER A 1 108 ? 9.494 -6.800 0.524 1.00 86.50 108 SER A N 1
ATOM 836 C CA . SER A 1 108 ? 8.321 -6.967 1.393 1.00 86.50 108 SER A CA 1
ATOM 837 C C . SER A 1 108 ? 8.620 -7.804 2.642 1.00 86.50 108 SER A C 1
ATOM 839 O O . SER A 1 108 ? 8.133 -7.479 3.724 1.00 86.50 108 SER A O 1
ATOM 841 N N . ASN A 1 109 ? 9.479 -8.820 2.533 1.00 88.69 109 ASN A N 1
ATOM 842 C CA . ASN A 1 109 ? 9.892 -9.640 3.677 1.00 88.69 109 ASN A CA 1
ATOM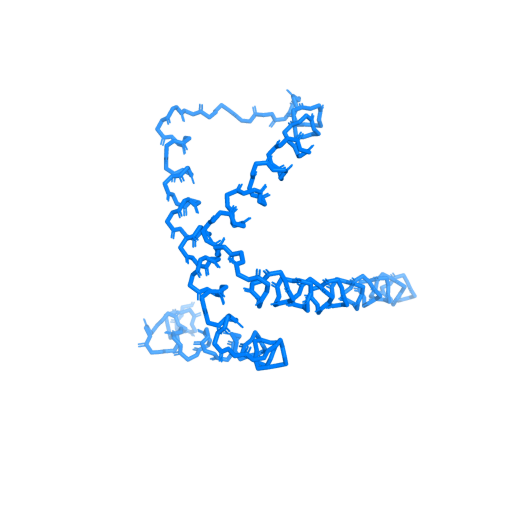 843 C C . ASN A 1 109 ? 10.840 -8.904 4.638 1.00 88.69 109 ASN A C 1
ATOM 845 O O . ASN A 1 109 ? 10.977 -9.310 5.790 1.00 88.69 109 ASN A O 1
ATOM 849 N N . VAL A 1 110 ? 11.480 -7.821 4.190 1.00 90.31 110 VAL A N 1
ATOM 850 C CA . VAL A 1 110 ? 12.375 -6.992 5.013 1.00 90.31 110 VAL A CA 1
ATOM 851 C C . VAL A 1 110 ? 11.597 -5.929 5.803 1.00 90.31 110 VAL A C 1
ATOM 853 O O . VAL A 1 110 ? 12.099 -5.434 6.813 1.00 90.31 110 VAL A O 1
ATOM 856 N N . ILE A 1 111 ? 10.349 -5.621 5.417 1.00 88.44 111 ILE A N 1
ATOM 857 C CA . ILE A 1 111 ? 9.497 -4.618 6.086 1.00 88.44 111 ILE A CA 1
ATOM 858 C C . ILE A 1 111 ? 9.430 -4.823 7.612 1.00 88.44 111 ILE A C 1
ATOM 860 O O . ILE A 1 111 ? 9.645 -3.843 8.329 1.00 88.44 111 ILE A O 1
ATOM 864 N N . PRO A 1 112 ? 9.198 -6.037 8.160 1.00 86.88 112 PRO A N 1
ATOM 865 C CA . PRO A 1 112 ? 9.157 -6.232 9.611 1.00 86.88 112 PRO A CA 1
ATOM 866 C C . PRO A 1 112 ? 10.495 -5.919 10.293 1.00 86.88 112 PRO A C 1
ATOM 868 O O . PRO A 1 112 ? 10.514 -5.304 11.358 1.00 86.88 112 PRO A O 1
ATOM 871 N N . GLY A 1 113 ? 11.616 -6.284 9.663 1.00 90.62 113 GLY A N 1
ATOM 872 C CA . GLY A 1 113 ? 12.956 -5.989 10.175 1.00 90.62 113 GLY A CA 1
ATOM 873 C C . GLY A 1 113 ? 13.255 -4.489 10.189 1.00 90.62 113 GLY A C 1
ATOM 874 O O . GLY A 1 113 ? 13.709 -3.960 11.200 1.00 90.62 113 GLY A O 1
ATOM 875 N N . LEU A 1 114 ? 12.924 -3.777 9.107 1.00 87.56 114 LEU A N 1
ATOM 876 C CA . LEU A 1 114 ? 13.045 -2.314 9.044 1.00 87.56 114 LEU A CA 1
ATOM 877 C C . LEU A 1 114 ? 12.127 -1.616 10.050 1.00 87.56 114 LEU A C 1
ATOM 879 O O . LEU A 1 114 ? 12.539 -0.653 10.690 1.00 87.56 114 LEU A O 1
ATOM 883 N N . THR A 1 115 ? 10.909 -2.126 10.233 1.00 88.75 115 THR A N 1
ATOM 884 C CA . THR A 1 115 ? 9.963 -1.607 11.230 1.00 88.75 115 THR A CA 1
ATOM 885 C C . THR A 1 115 ? 10.538 -1.740 12.638 1.00 88.7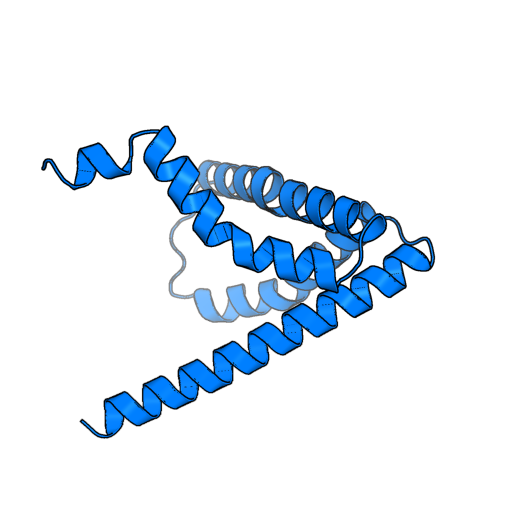5 115 THR A C 1
ATOM 887 O O . THR A 1 115 ? 10.469 -0.792 13.417 1.00 88.75 115 THR A O 1
ATOM 890 N N . PHE A 1 116 ? 11.161 -2.880 12.955 1.00 87.81 116 PHE A N 1
ATOM 891 C CA . PHE A 1 116 ? 11.833 -3.086 14.237 1.00 87.81 116 PHE A CA 1
ATOM 892 C C . PHE A 1 116 ? 13.007 -2.120 14.431 1.00 87.81 116 PHE A C 1
ATOM 894 O O . PHE A 1 116 ? 13.086 -1.461 15.466 1.00 87.81 116 PHE A O 1
ATOM 901 N N . LEU A 1 117 ? 13.878 -1.977 13.426 1.00 89.94 117 LEU A N 1
ATOM 902 C CA . LEU A 1 117 ? 14.990 -1.023 13.477 1.00 89.94 117 LEU A CA 1
ATOM 903 C C . LEU A 1 117 ? 14.491 0.406 13.712 1.00 89.94 117 LEU A C 1
ATOM 905 O O . LEU A 1 117 ? 14.978 1.082 14.613 1.00 89.94 117 LEU A O 1
ATOM 909 N N . MET A 1 118 ? 13.471 0.839 12.967 1.00 85.00 118 MET A N 1
ATOM 910 C CA . MET A 1 118 ? 12.877 2.166 13.114 1.00 85.00 118 MET A CA 1
ATOM 911 C C . MET A 1 118 ? 12.269 2.358 14.513 1.00 85.00 118 MET A C 1
ATOM 913 O O . MET A 1 118 ? 12.471 3.402 15.131 1.00 85.00 118 MET A O 1
ATOM 917 N N . ALA A 1 119 ? 11.583 1.346 15.052 1.00 87.00 119 ALA A N 1
ATOM 918 C CA . ALA A 1 119 ? 11.011 1.379 16.399 1.00 87.00 119 ALA A CA 1
ATOM 919 C C . ALA A 1 119 ? 12.081 1.468 17.506 1.00 87.00 119 ALA A C 1
ATOM 921 O O . ALA A 1 119 ? 11.880 2.173 18.500 1.00 87.00 119 ALA A O 1
ATOM 922 N N . VAL A 1 120 ? 13.225 0.794 17.334 1.00 86.88 120 VAL A N 1
ATOM 923 C CA . VAL A 1 120 ? 14.378 0.883 18.244 1.00 86.88 120 VAL A CA 1
ATOM 924 C C . VAL A 1 120 ? 15.050 2.255 18.142 1.00 86.88 120 VAL A C 1
ATOM 926 O O . VAL A 1 120 ? 15.261 2.902 19.168 1.00 86.88 120 VAL A O 1
ATOM 929 N N . SER A 1 121 ? 15.334 2.738 16.927 1.00 85.06 121 SER A N 1
ATOM 930 C CA . SER A 1 121 ? 15.980 4.037 16.690 1.00 85.06 121 SER A CA 1
ATOM 931 C C . SER A 1 121 ? 15.149 5.216 17.200 1.00 85.06 121 SER A C 1
ATOM 933 O O . SER A 1 121 ? 15.699 6.148 17.778 1.00 85.06 121 SER A O 1
ATOM 935 N N . LEU A 1 122 ? 13.822 5.164 17.046 1.00 82.88 122 LEU A N 1
ATOM 936 C CA . LEU A 1 122 ? 12.896 6.181 17.556 1.00 82.88 122 LEU A CA 1
ATOM 937 C C . LEU A 1 122 ? 12.588 6.023 19.057 1.00 82.88 122 LEU A C 1
ATOM 939 O O . LEU A 1 122 ? 11.750 6.747 19.589 1.00 82.88 122 LEU A O 1
ATOM 943 N N . ARG A 1 123 ? 13.253 5.087 19.752 1.00 70.81 123 ARG A N 1
ATOM 944 C CA . ARG A 1 123 ? 13.124 4.828 21.198 1.00 70.81 123 ARG A CA 1
ATOM 945 C C . ARG A 1 123 ? 11.714 4.441 21.685 1.00 70.81 123 ARG A C 1
ATOM 947 O O . ARG A 1 123 ? 11.494 4.385 22.893 1.00 70.81 123 ARG A O 1
ATOM 954 N N . TYR A 1 124 ? 10.786 4.087 20.791 1.00 63.97 124 TYR A N 1
ATOM 955 C CA . TYR A 1 124 ? 9.420 3.669 21.150 1.00 63.97 124 TYR A CA 1
ATOM 956 C C . TYR A 1 124 ? 9.384 2.351 21.947 1.00 63.97 124 TYR A C 1
ATOM 958 O O . TYR A 1 124 ? 8.518 2.168 22.797 1.00 63.97 124 TYR A O 1
ATOM 966 N N . ILE A 1 125 ? 10.350 1.454 21.719 1.00 54.72 125 ILE A N 1
ATOM 967 C CA . ILE A 1 125 ? 10.467 0.163 22.426 1.00 54.72 125 ILE A CA 1
ATOM 968 C C . ILE A 1 125 ? 11.061 0.300 23.838 1.00 54.72 125 ILE A C 1
ATOM 970 O O . ILE A 1 125 ? 10.698 -0.464 24.728 1.00 54.72 125 ILE A O 1
ATOM 974 N N . TYR A 1 126 ? 11.921 1.292 24.086 1.00 49.72 126 TYR A N 1
ATOM 975 C CA . TYR A 1 126 ? 12.517 1.485 25.415 1.00 49.72 126 TYR A CA 1
ATOM 976 C C . TYR A 1 126 ? 11.525 2.049 26.439 1.00 49.72 126 TYR A C 1
ATOM 978 O O . TYR A 1 126 ? 11.660 1.762 27.621 1.00 49.72 126 TYR A O 1
ATOM 986 N N . ILE A 1 127 ? 10.523 2.818 26.003 1.00 50.84 127 ILE A N 1
ATOM 987 C CA . ILE A 1 127 ? 9.507 3.388 26.904 1.00 50.84 127 ILE A CA 1
ATOM 988 C C . ILE A 1 127 ? 8.505 2.318 27.371 1.00 50.84 127 ILE A C 1
ATOM 990 O O . ILE A 1 127 ? 8.067 2.367 28.513 1.00 50.84 127 ILE A O 1
ATOM 994 N N . TYR A 1 128 ? 8.188 1.326 26.533 1.00 48.69 128 TYR A N 1
ATOM 995 C CA . TYR A 1 128 ? 7.239 0.250 26.866 1.00 48.69 128 TYR A CA 1
ATOM 996 C C . TYR A 1 128 ? 7.835 -0.898 27.699 1.00 48.69 128 TYR A C 1
ATOM 998 O O . TYR A 1 128 ? 7.086 -1.703 28.235 1.00 48.69 128 TYR A O 1
ATOM 1006 N N . ILE A 1 129 ? 9.166 -1.010 27.774 1.00 53.09 129 ILE A N 1
ATOM 1007 C CA . ILE A 1 129 ? 9.869 -2.024 28.586 1.00 53.09 129 ILE A CA 1
ATOM 1008 C C . ILE A 1 129 ? 10.250 -1.482 29.977 1.00 53.09 129 ILE A C 1
ATOM 1010 O O . ILE A 1 129 ? 10.561 -2.260 30.875 1.00 53.09 129 ILE A O 1
ATOM 1014 N N . LEU A 1 130 ? 10.226 -0.159 30.172 1.00 49.72 130 LEU A N 1
ATOM 1015 C CA . LEU A 1 130 ? 10.624 0.507 31.420 1.00 49.72 130 LEU A CA 1
ATOM 1016 C C . LEU A 1 130 ? 9.420 0.990 32.260 1.00 49.72 130 LEU A C 1
ATOM 1018 O O . LEU A 1 130 ? 9.619 1.700 33.243 1.00 49.72 130 LEU A O 1
ATOM 1022 N N . LEU A 1 131 ? 8.194 0.612 31.879 1.00 43.41 131 LEU A N 1
ATOM 1023 C CA . LEU A 1 131 ? 6.926 0.945 32.542 1.00 43.41 131 LEU A CA 1
ATOM 1024 C C . LEU A 1 131 ? 6.082 -0.323 32.702 1.00 43.41 131 LEU A C 1
ATOM 1026 O O . LEU A 1 131 ? 5.459 -0.472 33.775 1.00 43.41 131 LEU A O 1
#

Radius of gyration: 19.36 Å; chains: 1; bounding box: 43×47×54 Å

pLDDT: mean 84.33, std 11.35, range [43.41, 95.12]

Foldseek 3Di:
DVVVVVVVVVVVVVVVVVVVVLLVVLQVLLVCVVVVDQQLVVLVVVVVVCCVVVVVVCCVVCVVPDDDDDPVNVVVVVVCCCVPVSVVSSVLSVVSNVDPSVVSSVVVVCVVVVVVVVCVVVCVVVVVVVD

InterPro domains:
  IPR000620 EamA domain [PF00892] (13-120)
  IPR030184 WAT1-related protein [PTHR31218] (11-120)
  IPR037185 Multidrug transporter EmrE superfamily [SSF103481] (45-120)

Secondary structure (DSSP, 8-state):
-HHHHHHHHHHHHHHHHHHHHHHHHHHHHHHHHHTT--HHHHHHHHHHHHHHHHHHHHHHHHTTT-----HHHHHHHHHHHIIIIIHHHHHHHHHHHHS-HHHHHHHHHHHHHHHHHHHHHTTHHHHHH--

Sequence (131 aa):
MHMKTMKTSVFCVAMVVVQLAYGGSNILVKVALDKGMNQIVFVVYRHLIAMLVLGPFAYVLERKQRPSLSWLMMIKIFVLATLGTTIHLNVYYAGLEYTSPTVASALSNVIPGLTFLMAVSLRYIYIYILL